Protein AF-I4VVN2-F1 (afdb_monomer)

Structure (mmCIF, N/CA/C/O backbone):
data_AF-I4VVN2-F1
#
_entry.id   AF-I4VVN2-F1
#
loop_
_atom_site.group_PDB
_atom_site.id
_atom_site.type_symbol
_atom_site.label_atom_id
_atom_site.label_alt_id
_atom_site.label_comp_id
_atom_site.label_asym_id
_atom_site.label_entity_id
_atom_site.label_seq_id
_atom_site.pdbx_PDB_ins_code
_atom_site.Cartn_x
_atom_site.Cartn_y
_atom_site.Cartn_z
_atom_site.occupancy
_atom_site.B_iso_or_equiv
_atom_site.auth_seq_id
_atom_site.auth_comp_id
_atom_site.auth_asym_id
_atom_site.auth_atom_id
_atom_site.pdbx_PDB_model_num
ATOM 1 N N . MET A 1 1 ? -1.934 6.746 -20.129 1.00 32.12 1 MET A N 1
ATOM 2 C CA . MET A 1 1 ? -1.012 5.670 -19.705 1.00 32.12 1 MET A CA 1
ATOM 3 C C . MET A 1 1 ? -1.229 5.483 -18.211 1.00 32.12 1 MET A C 1
ATOM 5 O O . MET A 1 1 ? -1.340 6.487 -17.524 1.00 32.12 1 MET A O 1
ATOM 9 N N . ARG A 1 2 ? -1.444 4.255 -17.724 1.00 38.03 2 ARG A N 1
ATOM 10 C CA . ARG A 1 2 ? -1.700 3.999 -16.296 1.00 38.03 2 ARG A CA 1
ATOM 11 C C . ARG A 1 2 ? -0.346 3.821 -15.614 1.00 38.03 2 ARG A C 1
ATOM 13 O O . ARG A 1 2 ? 0.385 2.899 -15.953 1.00 38.03 2 ARG A O 1
ATOM 20 N N . HIS A 1 3 ? 0.009 4.763 -14.750 1.00 37.78 3 HIS A N 1
ATOM 21 C CA . HIS A 1 3 ? 1.292 4.785 -14.060 1.00 37.78 3 HIS A CA 1
ATOM 22 C C . HIS A 1 3 ? 1.286 3.704 -12.969 1.00 37.78 3 HIS A C 1
ATOM 24 O O . HIS A 1 3 ? 0.558 3.816 -11.987 1.00 37.78 3 HIS A O 1
ATOM 30 N N . VAL A 1 4 ? 2.051 2.628 -13.160 1.00 48.75 4 VAL A N 1
ATOM 31 C CA . VAL A 1 4 ? 2.464 1.756 -12.052 1.00 48.75 4 VAL A CA 1
ATOM 32 C C . VAL A 1 4 ? 3.568 2.506 -11.311 1.00 48.75 4 VAL A C 1
ATOM 34 O O . VAL A 1 4 ? 4.440 3.097 -11.945 1.00 48.75 4 VAL A O 1
ATOM 37 N N . ALA A 1 5 ? 3.505 2.537 -9.981 1.00 42.47 5 ALA A N 1
ATOM 38 C CA . ALA A 1 5 ? 4.514 3.217 -9.177 1.00 42.47 5 ALA A CA 1
ATOM 39 C C . ALA A 1 5 ? 5.874 2.558 -9.393 1.00 42.47 5 ALA A C 1
ATOM 41 O O . ALA A 1 5 ? 6.054 1.400 -9.027 1.00 42.47 5 ALA A O 1
ATOM 42 N N . THR A 1 6 ? 6.833 3.298 -9.929 1.00 41.22 6 THR A N 1
ATOM 43 C CA . THR A 1 6 ? 8.247 2.936 -9.859 1.00 41.22 6 THR A CA 1
ATOM 44 C C . THR A 1 6 ? 8.864 3.812 -8.776 1.00 41.22 6 THR A C 1
ATOM 46 O O . THR A 1 6 ? 9.206 4.964 -9.035 1.00 41.22 6 THR A O 1
ATOM 49 N N . MET A 1 7 ? 8.922 3.321 -7.538 1.00 47.34 7 MET A N 1
ATOM 50 C CA . MET A 1 7 ? 9.826 3.895 -6.539 1.00 47.34 7 MET A CA 1
ATOM 51 C C . MET A 1 7 ? 11.050 2.982 -6.481 1.00 47.34 7 MET A C 1
ATOM 53 O O . MET A 1 7 ? 10.906 1.800 -6.198 1.00 47.34 7 MET A O 1
ATOM 57 N N . ASP A 1 8 ? 12.179 3.562 -6.890 1.00 45.44 8 ASP A N 1
ATOM 58 C CA . ASP A 1 8 ? 13.529 3.032 -7.121 1.00 45.44 8 ASP A CA 1
ATOM 59 C C . ASP A 1 8 ? 13.838 1.556 -6.784 1.00 45.44 8 ASP A C 1
ATOM 61 O O . ASP A 1 8 ? 13.755 1.106 -5.643 1.00 45.44 8 ASP A O 1
ATOM 65 N N . ASN A 1 9 ? 14.359 0.888 -7.823 1.00 46.31 9 ASN A N 1
ATOM 66 C CA . ASN A 1 9 ? 15.113 -0.373 -7.889 1.00 46.31 9 ASN A CA 1
ATOM 67 C C . ASN A 1 9 ? 14.404 -1.734 -7.976 1.00 46.31 9 ASN A C 1
ATOM 69 O O . ASN A 1 9 ? 15.114 -2.713 -8.183 1.00 46.31 9 ASN A O 1
AT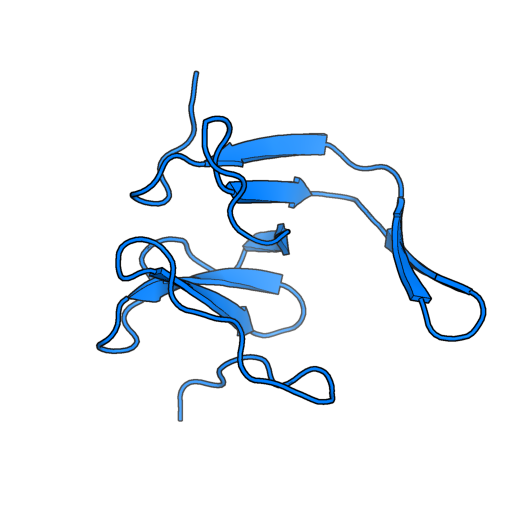OM 73 N N . ASP A 1 10 ? 13.072 -1.826 -7.971 1.00 54.25 10 ASP A N 1
ATOM 74 C CA . ASP A 1 10 ? 12.374 -2.928 -8.662 1.00 54.25 10 ASP A CA 1
ATOM 75 C C . ASP A 1 10 ? 10.871 -2.653 -8.821 1.00 54.25 10 ASP A C 1
ATOM 77 O O . ASP A 1 10 ? 10.278 -1.857 -8.086 1.00 54.25 10 ASP A O 1
ATOM 81 N N . ALA A 1 11 ? 10.227 -3.320 -9.778 1.00 65.00 11 ALA A N 1
ATOM 82 C CA . ALA A 1 11 ? 8.768 -3.343 -9.824 1.00 65.00 11 ALA A CA 1
ATOM 83 C C . ALA A 1 11 ? 8.235 -4.130 -8.613 1.00 65.00 11 ALA A C 1
ATOM 85 O O . ALA A 1 11 ? 8.787 -5.168 -8.250 1.00 65.00 11 ALA A O 1
ATOM 86 N N . SER A 1 12 ? 7.140 -3.675 -7.988 1.00 77.81 12 SER A N 1
ATOM 87 C CA . SER A 1 12 ? 6.473 -4.494 -6.962 1.00 77.81 12 SER A CA 1
ATOM 88 C C . SER A 1 12 ? 6.118 -5.863 -7.546 1.00 77.81 12 SER A C 1
ATOM 90 O O . SER A 1 12 ? 5.544 -5.944 -8.632 1.00 77.81 12 SER A O 1
ATOM 92 N N . ALA A 1 13 ? 6.431 -6.933 -6.817 1.00 87.31 13 ALA A N 1
ATOM 93 C CA . ALA A 1 13 ? 6.065 -8.277 -7.232 1.00 87.31 13 ALA A CA 1
ATOM 94 C C . ALA A 1 13 ? 4.541 -8.459 -7.211 1.00 87.31 13 ALA A C 1
ATOM 96 O O . ALA A 1 13 ? 3.827 -7.904 -6.367 1.00 87.31 13 ALA A O 1
ATOM 97 N N . PHE A 1 14 ? 4.043 -9.284 -8.131 1.00 91.75 14 PHE A N 1
ATOM 98 C CA . PHE A 1 14 ? 2.672 -9.765 -8.053 1.00 91.75 14 PHE A CA 1
ATOM 99 C C . PHE A 1 14 ? 2.536 -10.760 -6.902 1.00 91.75 14 PHE A C 1
AT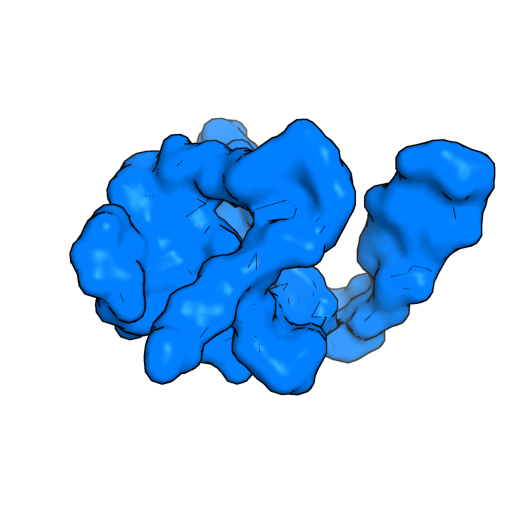OM 101 O O . PHE A 1 14 ? 3.315 -11.705 -6.770 1.00 91.75 14 PHE A O 1
ATOM 108 N N . HIS A 1 15 ? 1.481 -10.598 -6.112 1.00 94.12 15 HIS A N 1
ATOM 109 C CA . HIS A 1 15 ? 1.054 -11.583 -5.131 1.00 94.12 15 HIS A CA 1
ATOM 110 C C . HIS A 1 15 ? -0.407 -11.925 -5.391 1.00 94.12 15 HIS A C 1
ATOM 112 O O . HIS A 1 15 ? -1.283 -11.067 -5.297 1.00 94.12 15 HIS A O 1
ATOM 118 N N . TYR A 1 16 ? -0.675 -13.193 -5.718 1.00 94.75 16 TYR A N 1
ATOM 119 C CA . TYR A 1 16 ? -2.021 -13.676 -6.055 1.00 94.75 16 TYR A CA 1
ATOM 120 C C . TYR A 1 16 ? -2.676 -12.901 -7.214 1.00 94.75 16 TYR A C 1
ATOM 122 O O . TYR A 1 16 ? -3.878 -12.644 -7.185 1.00 94.75 16 TYR A O 1
ATOM 130 N N . GLY A 1 17 ? -1.879 -12.520 -8.217 1.00 94.88 17 GLY A N 1
ATOM 131 C CA . GLY A 1 17 ? -2.338 -11.761 -9.383 1.00 94.88 17 GLY A CA 1
ATOM 132 C C . GLY A 1 17 ? -2.609 -10.281 -9.107 1.00 94.88 17 GLY A C 1
ATOM 133 O O . GLY A 1 17 ? -3.195 -9.617 -9.953 1.00 94.88 17 GLY A O 1
ATOM 134 N N . LEU A 1 18 ? -2.208 -9.756 -7.940 1.00 95.81 18 LEU A N 1
ATOM 135 C CA . LEU A 1 18 ? -2.333 -8.339 -7.595 1.00 95.81 18 LEU A CA 1
ATOM 136 C C . LEU A 1 18 ? -0.967 -7.687 -7.377 1.00 95.81 18 LEU A C 1
ATOM 138 O O . LEU A 1 18 ? -0.079 -8.288 -6.773 1.00 95.81 18 LEU A O 1
ATOM 142 N N . VAL A 1 19 ? -0.836 -6.431 -7.799 1.00 94.56 19 VAL A N 1
ATOM 143 C CA . VAL A 1 19 ? 0.356 -5.598 -7.598 1.00 94.56 19 VAL A CA 1
ATOM 144 C C . VAL A 1 19 ? -0.023 -4.239 -7.020 1.00 94.56 19 VAL A C 1
ATOM 146 O O . VAL A 1 19 ? -1.098 -3.702 -7.299 1.00 94.56 19 VAL A O 1
ATOM 149 N N . ARG A 1 20 ? 0.869 -3.663 -6.211 1.00 93.75 20 ARG A N 1
ATOM 150 C CA . ARG A 1 20 ? 0.715 -2.296 -5.707 1.00 93.75 20 ARG A CA 1
ATOM 151 C C . ARG A 1 20 ? 0.876 -1.294 -6.842 1.00 93.75 20 ARG A C 1
ATOM 153 O O . ARG A 1 20 ? 1.818 -1.365 -7.625 1.00 93.75 20 ARG A O 1
ATOM 160 N N . VAL A 1 21 ? -0.014 -0.315 -6.880 1.00 93.19 21 VAL A N 1
ATOM 161 C CA . VAL A 1 21 ? 0.065 0.818 -7.805 1.00 93.19 21 VAL A CA 1
ATOM 162 C C . VAL A 1 21 ? -0.046 2.116 -7.024 1.00 93.19 21 VAL A C 1
ATOM 164 O O . VAL A 1 21 ? -0.763 2.183 -6.027 1.00 93.19 21 VAL A O 1
ATOM 167 N N . ASN A 1 22 ? 0.657 3.149 -7.476 1.00 91.00 22 ASN A N 1
ATOM 168 C CA . ASN A 1 22 ? 0.584 4.492 -6.921 1.00 91.00 22 ASN A CA 1
ATOM 169 C C . ASN A 1 22 ? 0.083 5.416 -8.018 1.00 91.00 22 ASN A C 1
ATOM 171 O O . ASN A 1 22 ? 0.663 5.475 -9.100 1.00 91.00 22 ASN A O 1
ATOM 175 N N . GLN A 1 23 ? -0.983 6.136 -7.711 1.00 91.62 23 GLN A N 1
ATOM 176 C CA . GLN A 1 23 ? -1.510 7.188 -8.553 1.00 91.62 23 GLN A CA 1
ATOM 177 C C . GLN A 1 23 ? -1.736 8.407 -7.666 1.00 91.62 23 GLN A C 1
ATOM 179 O O . GLN A 1 23 ? -2.350 8.298 -6.605 1.00 91.62 23 GLN A O 1
ATOM 184 N N . ASP A 1 24 ? -1.203 9.557 -8.073 1.00 90.88 24 ASP A N 1
ATOM 185 C CA . ASP A 1 24 ? -1.383 10.832 -7.372 1.00 90.88 24 ASP A CA 1
ATOM 186 C C . ASP A 1 24 ? -1.026 10.772 -5.872 1.00 90.88 24 ASP A C 1
ATOM 188 O O . ASP A 1 24 ? -1.700 11.358 -5.025 1.00 90.88 24 ASP A O 1
ATOM 192 N N . ARG A 1 25 ? 0.066 10.063 -5.535 1.00 89.62 25 ARG A N 1
ATOM 193 C CA . ARG A 1 25 ? 0.558 9.828 -4.161 1.00 89.62 25 ARG A CA 1
ATOM 194 C C . ARG A 1 25 ? -0.355 8.965 -3.286 1.00 89.62 25 ARG A C 1
ATOM 196 O O . ARG A 1 25 ? -0.103 8.850 -2.088 1.00 89.62 25 ARG A O 1
ATOM 203 N N . LYS A 1 26 ? -1.364 8.314 -3.862 1.00 94.31 26 LYS A N 1
ATOM 204 C CA . LYS A 1 26 ? -2.184 7.308 -3.184 1.00 94.31 26 LYS A CA 1
ATOM 205 C C . LYS A 1 26 ? -1.903 5.923 -3.738 1.00 94.31 26 LYS A C 1
ATOM 207 O O . LYS A 1 26 ? -1.651 5.753 -4.925 1.00 94.31 26 LYS A O 1
ATOM 212 N N . TRP A 1 27 ? -1.961 4.930 -2.865 1.00 95.12 27 TRP A N 1
ATOM 213 C CA . TRP A 1 27 ? -1.708 3.533 -3.174 1.00 95.12 27 TRP A CA 1
ATOM 214 C C . TRP A 1 27 ? -3.008 2.747 -3.311 1.00 95.12 27 TRP A C 1
ATOM 216 O O . TRP A 1 27 ? -3.961 2.952 -2.553 1.00 95.12 27 TRP A O 1
ATOM 226 N N . GLY A 1 28 ? -3.018 1.840 -4.283 1.00 96.44 28 GLY A N 1
ATOM 227 C CA . GLY A 1 28 ? -4.076 0.877 -4.570 1.00 96.44 28 GLY A CA 1
ATOM 228 C C . GLY A 1 28 ? -3.491 -0.458 -5.038 1.00 96.44 28 GLY A C 1
ATOM 229 O O . GLY A 1 28 ? -2.275 -0.659 -5.001 1.00 96.44 28 GLY A O 1
ATOM 230 N N . LEU A 1 29 ? -4.358 -1.362 -5.490 1.00 96.88 29 LEU A N 1
ATOM 231 C CA . LEU A 1 29 ? -3.982 -2.655 -6.067 1.00 96.88 29 LEU A CA 1
ATOM 232 C C . LEU A 1 29 ? -4.576 -2.786 -7.468 1.00 96.88 29 LEU A C 1
ATOM 234 O O . LEU A 1 29 ? -5.752 -2.470 -7.672 1.00 96.88 29 LEU A O 1
ATOM 238 N N . ALA A 1 30 ? -3.785 -3.289 -8.407 1.00 96.38 30 ALA A N 1
ATOM 239 C CA . ALA A 1 30 ? -4.226 -3.623 -9.755 1.00 96.38 30 ALA A CA 1
ATOM 240 C C . ALA A 1 30 ? -4.015 -5.112 -10.049 1.00 96.38 30 ALA A C 1
ATOM 242 O O . ALA A 1 30 ? -3.155 -5.736 -9.427 1.00 96.38 30 ALA A O 1
ATOM 243 N N . ASP A 1 31 ? -4.802 -5.658 -10.973 1.00 95.88 31 ASP A N 1
ATOM 244 C CA . ASP A 1 31 ? -4.583 -6.992 -11.536 1.00 95.88 31 ASP A CA 1
ATOM 245 C C . ASP A 1 31 ? -3.489 -6.995 -12.622 1.00 95.88 31 ASP A C 1
ATOM 247 O O . ASP A 1 31 ? -2.929 -5.951 -12.975 1.00 95.88 31 ASP A O 1
ATOM 251 N N . GLU A 1 32 ? -3.169 -8.181 -13.141 1.00 93.00 32 GLU A N 1
ATOM 252 C CA . GLU A 1 32 ? -2.163 -8.394 -14.194 1.00 93.00 32 G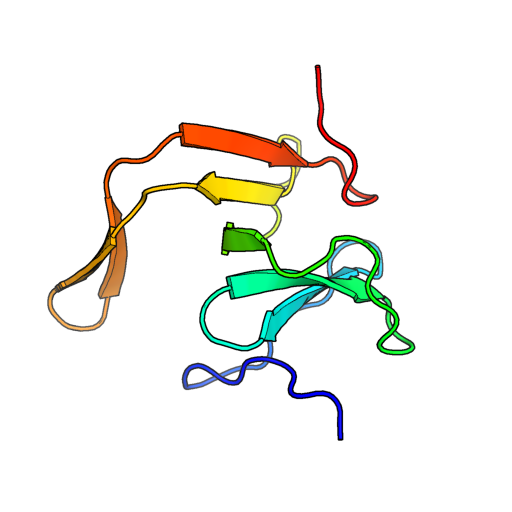LU A CA 1
ATOM 253 C C . GLU A 1 32 ? -2.510 -7.683 -15.511 1.00 93.00 32 GLU A C 1
ATOM 255 O O . GLU A 1 32 ? -1.620 -7.338 -16.287 1.00 93.00 32 GLU A O 1
ATOM 260 N N . GLU A 1 33 ? -3.788 -7.383 -15.752 1.00 94.69 33 GLU A N 1
ATOM 261 C CA . GLU A 1 33 ? -4.241 -6.602 -16.903 1.00 94.69 33 GLU A CA 1
ATOM 262 C C . GLU A 1 33 ? -4.266 -5.084 -16.640 1.00 94.69 33 GLU A C 1
ATOM 264 O O . GLU A 1 33 ? -4.716 -4.300 -17.484 1.00 94.69 33 GLU A O 1
ATOM 269 N N . GLY A 1 34 ? -3.795 -4.641 -15.471 1.00 90.31 34 GLY A N 1
ATOM 270 C CA . GLY A 1 34 ? -3.725 -3.234 -15.085 1.00 90.31 34 GLY A CA 1
ATOM 271 C C . GLY A 1 34 ? -5.090 -2.605 -14.788 1.00 90.31 34 GLY A C 1
ATOM 272 O O . GLY A 1 34 ? -5.256 -1.382 -14.918 1.00 90.31 34 GLY A O 1
ATOM 273 N N . ARG A 1 35 ? -6.098 -3.409 -14.436 1.00 95.88 35 ARG A N 1
ATOM 274 C CA . ARG A 1 35 ? -7.387 -2.939 -13.913 1.00 95.88 35 ARG A CA 1
ATOM 275 C C . ARG A 1 35 ? -7.264 -2.753 -12.407 1.00 95.88 35 ARG A C 1
ATOM 277 O O . ARG A 1 35 ? -6.690 -3.575 -11.703 1.00 95.88 35 ARG A O 1
ATOM 284 N N . LEU A 1 36 ? -7.822 -1.659 -11.901 1.00 96.06 36 LEU A N 1
ATOM 285 C CA . LEU A 1 36 ? -7.807 -1.370 -10.470 1.00 96.06 36 LEU A CA 1
ATOM 286 C C . LEU A 1 36 ? -8.772 -2.312 -9.740 1.00 96.06 36 LEU A C 1
ATOM 288 O O . LEU A 1 36 ? -9.980 -2.256 -9.962 1.00 96.06 36 LEU A O 1
ATOM 292 N N . VAL A 1 37 ? -8.234 -3.142 -8.849 1.00 97.69 37 VAL A N 1
ATOM 293 C CA . VAL A 1 37 ? -9.001 -4.0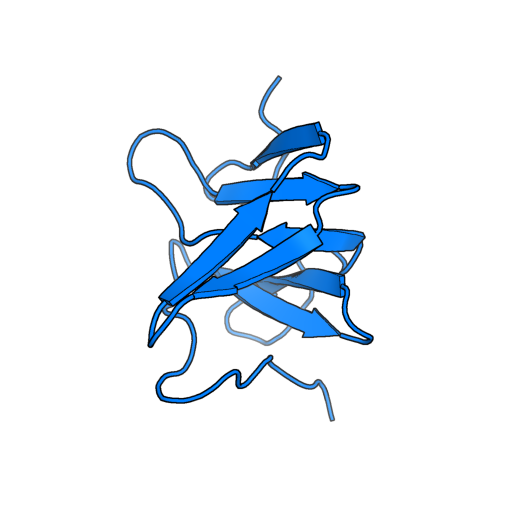05 -7.935 1.00 97.69 37 VAL A CA 1
ATOM 294 C C . VAL A 1 37 ? -9.279 -3.268 -6.629 1.00 97.69 37 VAL A C 1
ATOM 296 O O . VAL A 1 37 ? -10.380 -3.336 -6.086 1.00 97.69 37 VAL A O 1
ATOM 299 N N . VAL A 1 38 ? -8.294 -2.505 -6.153 1.00 97.44 38 VAL A N 1
ATOM 300 C CA . VAL A 1 38 ? -8.439 -1.575 -5.033 1.00 97.44 38 VAL A CA 1
ATOM 301 C C . VAL A 1 38 ? -8.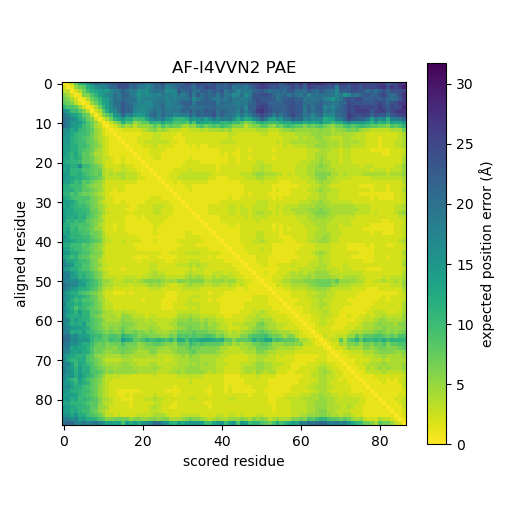056 -0.187 -5.537 1.00 97.44 38 VAL A C 1
ATOM 303 O O . VAL A 1 38 ? -6.887 0.019 -5.874 1.00 97.44 38 VAL A O 1
ATOM 306 N N . PRO A 1 39 ? -9.001 0.767 -5.611 1.00 97.12 39 PRO A N 1
ATOM 307 C CA . PRO A 1 39 ? -8.701 2.121 -6.055 1.00 97.12 39 PRO A CA 1
ATOM 308 C C . PRO A 1 39 ? -7.604 2.780 -5.202 1.00 97.12 39 PRO A C 1
ATOM 310 O O . PRO A 1 39 ? -7.548 2.529 -3.995 1.00 97.12 39 PRO A O 1
ATOM 313 N N . PRO A 1 40 ? -6.754 3.642 -5.788 1.00 97.06 40 PRO A N 1
ATOM 314 C CA . PRO A 1 40 ? -5.767 4.412 -5.043 1.00 97.06 40 PRO A CA 1
ATOM 315 C C . PRO A 1 40 ? -6.422 5.324 -3.996 1.00 97.06 40 PRO A C 1
ATOM 317 O O . PRO A 1 40 ? -6.964 6.376 -4.320 1.00 97.06 40 PRO A O 1
ATOM 320 N N . SER A 1 41 ? -6.386 4.916 -2.727 1.00 97.19 41 SER A N 1
ATOM 321 C CA . SER A 1 41 ? -6.986 5.673 -1.613 1.00 97.19 41 SER A CA 1
ATOM 322 C C . SER A 1 41 ? -6.133 5.699 -0.346 1.00 97.19 41 SER A C 1
ATOM 324 O O . SER A 1 41 ? -6.437 6.444 0.584 1.00 97.19 41 SER A O 1
ATOM 326 N N . TYR A 1 42 ? -5.073 4.893 -0.291 1.00 96.88 42 TYR A N 1
ATOM 327 C CA . TYR A 1 42 ? -4.237 4.724 0.896 1.00 96.88 42 TYR A CA 1
ATOM 328 C C . TYR A 1 42 ? -2.963 5.561 0.802 1.00 96.88 42 TYR A C 1
ATOM 330 O O . TYR A 1 42 ? -2.446 5.793 -0.286 1.00 96.88 42 TYR A O 1
ATOM 338 N N . ASP A 1 43 ? -2.441 6.014 1.935 1.00 95.94 43 ASP A N 1
ATOM 339 C CA . ASP A 1 43 ? -1.157 6.721 2.006 1.00 95.94 43 ASP A CA 1
ATOM 340 C C . ASP A 1 43 ? 0.033 5.764 1.851 1.00 95.94 43 ASP A C 1
ATOM 342 O O . ASP A 1 43 ? 1.095 6.161 1.377 1.00 95.94 43 ASP A O 1
ATOM 346 N N . GLY A 1 44 ? -0.169 4.481 2.165 1.00 93.88 44 GLY A N 1
ATOM 347 C CA . GLY A 1 44 ? 0.802 3.415 1.939 1.00 93.88 44 GLY A CA 1
ATOM 348 C C . GLY A 1 44 ? 0.138 2.043 1.861 1.00 93.88 44 GLY A C 1
ATOM 349 O O . GLY A 1 44 ? -0.862 1.794 2.535 1.00 93.88 44 GLY A O 1
ATOM 350 N N . ILE A 1 45 ? 0.703 1.148 1.049 1.00 94.62 45 ILE A N 1
ATOM 351 C CA . ILE A 1 45 ? 0.412 -0.291 1.086 1.00 94.62 45 ILE A CA 1
ATOM 352 C C . ILE A 1 45 ? 1.745 -1.036 1.183 1.00 94.62 45 ILE A C 1
ATOM 354 O O . ILE A 1 45 ? 2.635 -0.824 0.359 1.00 94.62 45 ILE A O 1
ATOM 358 N N . LEU A 1 46 ? 1.894 -1.889 2.195 1.00 91.94 46 LEU A N 1
ATOM 359 C CA . LEU A 1 46 ? 3.050 -2.779 2.339 1.00 91.94 46 LEU A CA 1
ATOM 360 C C . LEU A 1 46 ? 2.894 -4.019 1.455 1.00 91.94 46 LEU A C 1
ATOM 362 O O . LEU A 1 46 ? 1.777 -4.363 1.067 1.00 91.94 46 LEU A O 1
ATOM 366 N N . ASP A 1 47 ? 4.005 -4.700 1.176 1.00 90.06 47 ASP A N 1
ATOM 367 C CA . ASP A 1 47 ? 3.989 -5.975 0.460 1.00 90.06 47 ASP A CA 1
ATOM 368 C C . ASP A 1 47 ? 3.112 -7.022 1.150 1.00 90.06 47 ASP A C 1
ATOM 370 O O . ASP A 1 47 ? 2.864 -6.976 2.362 1.00 90.06 47 ASP A O 1
ATOM 374 N N . TYR A 1 48 ? 2.620 -7.968 0.352 1.00 93.06 48 TYR A N 1
ATOM 375 C CA . TYR A 1 48 ? 1.760 -9.025 0.853 1.00 93.06 48 TYR A CA 1
ATOM 376 C C . TYR A 1 48 ? 2.513 -9.894 1.859 1.00 93.06 48 TYR A C 1
ATOM 378 O O . TYR A 1 48 ? 3.537 -10.499 1.538 1.00 93.06 48 TYR A O 1
ATOM 386 N N . GLN A 1 49 ? 1.959 -10.028 3.061 1.00 91.62 49 GLN A N 1
ATOM 387 C CA . GLN A 1 49 ? 2.488 -10.932 4.074 1.00 91.62 49 GLN A CA 1
ATOM 388 C C . GLN A 1 49 ? 1.691 -12.245 4.081 1.00 91.62 49 GLN A C 1
ATOM 390 O O . GLN A 1 49 ? 0.486 -12.220 4.358 1.00 91.62 49 GLN A O 1
ATOM 395 N N . PRO A 1 50 ? 2.322 -13.406 3.804 1.00 89.38 50 PRO A N 1
ATOM 396 C CA . PRO A 1 50 ? 1.672 -14.708 3.923 1.00 89.38 50 PRO A CA 1
ATOM 397 C C . PRO A 1 50 ? 1.002 -14.899 5.288 1.00 89.38 50 PRO A C 1
ATOM 399 O O . PRO A 1 50 ? 1.610 -14.657 6.326 1.00 89.38 50 PRO A O 1
ATOM 402 N N . GLY A 1 51 ? -0.268 -15.310 5.284 1.00 90.06 51 GLY A N 1
ATOM 403 C CA . GLY A 1 51 ? -1.061 -15.515 6.502 1.00 90.06 51 GLY A CA 1
ATOM 404 C C . GLY A 1 51 ? -1.682 -14.250 7.106 1.00 90.06 51 GLY A C 1
ATOM 405 O O . GLY A 1 51 ? -2.595 -14.380 7.916 1.00 90.06 51 GLY A O 1
ATOM 406 N N . LEU A 1 52 ? -1.263 -13.050 6.686 1.00 90.19 52 LEU A N 1
ATOM 407 C CA . LEU A 1 52 ? -1.841 -11.787 7.152 1.00 90.19 52 LEU A CA 1
ATOM 408 C C . LEU A 1 52 ? -2.603 -11.070 6.035 1.00 90.19 52 LEU A C 1
ATOM 410 O O . LEU A 1 52 ? -3.781 -10.778 6.194 1.00 90.19 52 LEU A O 1
ATOM 414 N N . GLY A 1 53 ? -1.965 -10.831 4.890 1.00 94.69 53 GLY A N 1
ATOM 415 C CA . GLY A 1 53 ? -2.538 -10.060 3.790 1.00 94.69 53 GLY A CA 1
ATOM 416 C C . GLY A 1 53 ? -1.718 -8.825 3.425 1.00 94.69 53 GLY A C 1
ATOM 417 O O . GLY A 1 53 ? -0.571 -8.667 3.846 1.00 94.69 53 GLY A O 1
ATOM 418 N N . TRP A 1 54 ? -2.325 -7.934 2.645 1.00 95.75 54 TRP A N 1
ATOM 419 C CA . TRP A 1 54 ? -1.785 -6.601 2.383 1.00 95.75 54 TRP A CA 1
ATOM 420 C C . TRP A 1 54 ? -2.117 -5.678 3.547 1.00 95.75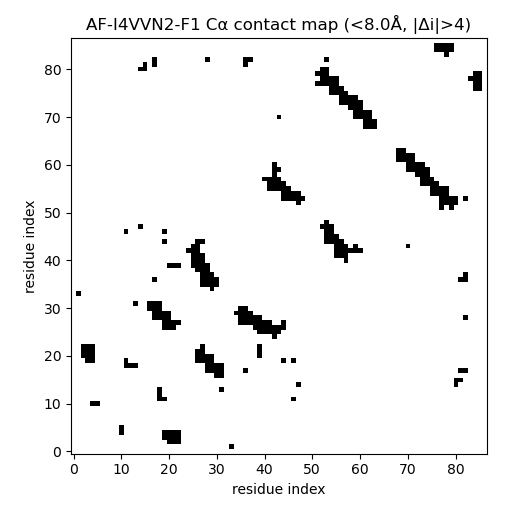 54 TRP A C 1
ATOM 422 O O . TRP A 1 54 ? -3.259 -5.651 4.010 1.00 95.75 54 TRP A O 1
ATOM 432 N N . ARG A 1 55 ? -1.155 -4.867 3.980 1.00 95.62 55 ARG A N 1
ATOM 433 C CA . ARG A 1 55 ? -1.393 -3.849 5.007 1.00 95.62 55 ARG A CA 1
ATOM 434 C C . ARG A 1 55 ? -1.504 -2.490 4.347 1.00 95.62 55 ARG A C 1
ATOM 436 O O . ARG A 1 55 ? -0.525 -2.002 3.787 1.00 95.62 55 ARG A O 1
ATOM 443 N N . ALA A 1 56 ? -2.691 -1.907 4.414 1.00 96.44 56 ALA A N 1
ATOM 444 C CA . ALA A 1 56 ? -2.991 -0.608 3.839 1.00 96.44 56 ALA A CA 1
ATOM 445 C C . ALA A 1 56 ? -3.174 0.423 4.953 1.00 96.44 56 ALA A C 1
ATOM 447 O O . ALA A 1 56 ? -3.784 0.131 5.981 1.00 96.44 56 ALA A O 1
ATOM 448 N N . CYS A 1 57 ? -2.639 1.617 4.739 1.00 96.62 57 CYS A N 1
ATOM 449 C CA . CYS A 1 57 ? -2.609 2.675 5.729 1.00 96.62 57 CYS A CA 1
ATOM 450 C C . CYS A 1 57 ? -3.302 3.942 5.230 1.00 96.62 57 CYS A C 1
ATOM 452 O O . CYS A 1 57 ? -3.101 4.363 4.089 1.00 96.62 57 CYS A O 1
ATOM 454 N N . THR A 1 58 ? -4.054 4.595 6.111 1.00 97.31 58 THR A N 1
ATOM 455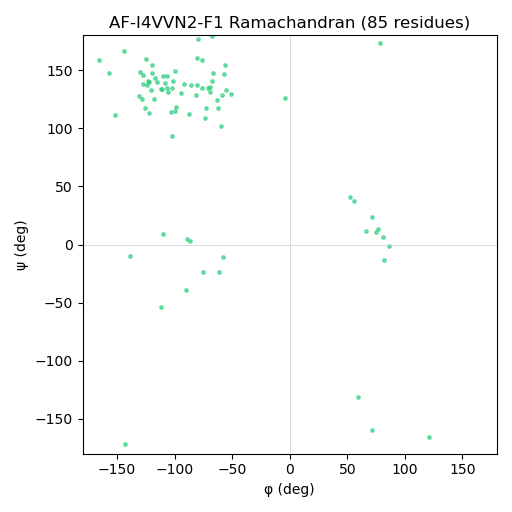 C CA . THR A 1 58 ? -4.574 5.950 5.913 1.00 97.31 58 THR A CA 1
ATOM 456 C C . THR A 1 58 ? -4.058 6.860 7.026 1.00 97.31 58 THR A C 1
ATOM 458 O O . THR A 1 58 ? -4.088 6.499 8.194 1.00 97.31 58 THR A O 1
ATOM 461 N N . GLY A 1 59 ? -3.561 8.046 6.684 1.00 96.31 59 GLY A N 1
ATOM 462 C CA . GLY A 1 59 ? -3.019 9.021 7.629 1.00 96.31 59 GLY A CA 1
ATOM 463 C C . GLY A 1 59 ? -1.578 8.766 8.087 1.00 96.31 59 GLY A C 1
ATOM 464 O O . GLY A 1 59 ? -1.097 9.488 8.962 1.00 96.31 59 GLY A O 1
ATOM 465 N N . CYS A 1 60 ? -0.864 7.783 7.527 1.00 95.00 60 CYS A N 1
ATOM 466 C CA . CYS A 1 60 ? 0.568 7.625 7.807 1.00 95.00 60 CYS A CA 1
ATOM 467 C C . CYS A 1 60 ? 1.424 8.643 7.063 1.00 95.00 60 CYS A C 1
ATOM 469 O O . CYS A 1 60 ? 1.060 9.188 6.021 1.00 95.00 60 CYS A O 1
ATOM 471 N N . ARG A 1 61 ? 2.629 8.843 7.597 1.00 90.88 61 ARG A N 1
ATOM 472 C CA . ARG A 1 61 ? 3.694 9.622 6.968 1.00 90.88 61 ARG A CA 1
ATOM 473 C C . ARG A 1 61 ? 4.836 8.704 6.571 1.00 90.88 61 ARG A C 1
ATOM 475 O O . ARG A 1 61 ? 5.280 7.902 7.388 1.00 90.88 61 ARG A O 1
ATOM 482 N N . SER A 1 62 ? 5.334 8.869 5.349 1.00 87.00 62 SER A N 1
ATOM 483 C CA . SER A 1 62 ? 6.591 8.244 4.941 1.00 87.00 62 SER A CA 1
ATOM 484 C C . SER A 1 62 ? 7.748 8.901 5.690 1.00 87.00 62 SER A C 1
ATOM 486 O O . SER A 1 62 ? 7.849 10.130 5.748 1.00 87.00 62 SER A O 1
ATOM 488 N N . LYS A 1 63 ? 8.614 8.078 6.264 1.00 87.94 63 LYS A N 1
ATOM 489 C CA . LYS A 1 63 ? 9.872 8.460 6.892 1.00 87.94 63 LYS A CA 1
ATOM 490 C C . LYS A 1 63 ? 11.009 7.767 6.177 1.00 87.94 63 LYS A C 1
ATOM 492 O O . LYS A 1 63 ? 10.850 6.656 5.685 1.00 87.94 63 LYS A O 1
ATOM 497 N N . THR A 1 64 ? 12.141 8.446 6.142 1.00 84.94 64 THR A N 1
ATOM 498 C CA . THR A 1 64 ? 13.379 7.960 5.547 1.00 84.94 64 THR A CA 1
ATOM 499 C C . THR A 1 64 ? 14.484 8.095 6.584 1.00 84.94 64 THR A C 1
ATOM 501 O O . THR A 1 64 ? 14.562 9.116 7.272 1.00 84.94 64 THR A O 1
ATOM 504 N N . GLY A 1 65 ? 15.341 7.089 6.698 1.00 83.69 65 GLY A N 1
ATOM 505 C CA . GLY A 1 65 ? 16.485 7.093 7.602 1.00 83.69 65 GLY A CA 1
ATOM 506 C C . GLY A 1 65 ? 17.594 6.216 7.043 1.00 83.69 65 GLY A C 1
ATOM 507 O O . GLY A 1 65 ? 17.441 4.998 6.975 1.00 83.69 65 GLY A O 1
ATOM 508 N N . GLY A 1 66 ? 18.697 6.845 6.629 1.00 87.06 66 GLY A N 1
ATOM 509 C CA . GLY A 1 66 ? 19.708 6.173 5.812 1.00 87.06 66 GLY A CA 1
ATOM 510 C C . GLY A 1 66 ? 19.091 5.679 4.502 1.00 87.06 66 GLY A C 1
ATOM 511 O O . GLY A 1 66 ? 18.350 6.420 3.860 1.00 87.06 66 GLY A O 1
ATOM 512 N N . ASP A 1 67 ? 19.338 4.413 4.170 1.00 84.19 67 ASP A N 1
ATOM 513 C CA . ASP A 1 67 ? 18.835 3.761 2.951 1.00 84.19 67 ASP A CA 1
ATOM 514 C C . ASP A 1 67 ? 17.433 3.142 3.115 1.00 84.19 67 ASP A C 1
ATOM 516 O O . ASP A 1 67 ? 16.908 2.512 2.199 1.00 84.19 67 ASP A O 1
ATOM 520 N N . TYR A 1 68 ? 16.806 3.299 4.287 1.00 77.00 68 TYR A N 1
ATOM 521 C CA . TYR A 1 68 ? 15.517 2.685 4.602 1.00 77.00 68 TYR A CA 1
ATOM 522 C C . TYR A 1 68 ? 14.381 3.705 4.595 1.00 77.00 68 TYR A C 1
ATOM 524 O O . TYR A 1 68 ? 14.534 4.844 5.042 1.00 77.00 68 TYR A O 1
ATOM 532 N N . SER A 1 69 ? 13.206 3.255 4.152 1.00 83.31 69 SER A N 1
ATOM 533 C CA . SER A 1 69 ? 11.949 3.999 4.241 1.00 83.31 69 SER A CA 1
ATOM 534 C C . SER A 1 69 ? 10.893 3.191 4.996 1.00 83.31 69 SER A C 1
ATOM 536 O O . SER A 1 69 ? 10.786 1.980 4.808 1.00 83.31 69 SER A O 1
ATOM 538 N N . TRP A 1 70 ? 10.096 3.847 5.839 1.00 87.12 70 TRP A N 1
ATOM 539 C CA . TRP A 1 70 ? 8.983 3.229 6.571 1.00 87.12 70 TRP A CA 1
ATOM 540 C C . TRP A 1 70 ? 7.802 4.192 6.717 1.00 87.12 70 TRP A C 1
ATOM 542 O O . TRP A 1 70 ? 7.922 5.393 6.485 1.00 87.12 70 TRP A O 1
ATOM 552 N N . PHE A 1 71 ? 6.645 3.668 7.118 1.00 89.38 71 PHE A N 1
ATOM 553 C CA . PHE A 1 71 ? 5.460 4.470 7.421 1.00 89.38 71 PHE A CA 1
ATOM 554 C C . PHE A 1 71 ? 5.286 4.623 8.935 1.00 89.38 71 PHE A C 1
ATOM 556 O O . PHE A 1 71 ? 5.361 3.641 9.671 1.00 89.38 71 PHE A O 1
ATOM 563 N N . GLU A 1 72 ? 5.008 5.843 9.396 1.00 90.44 72 GLU A N 1
ATOM 564 C CA . GLU A 1 72 ? 4.683 6.144 10.796 1.00 90.44 72 GLU A CA 1
ATOM 565 C C . GLU A 1 72 ? 3.255 6.661 10.960 1.00 90.44 72 GLU A C 1
ATOM 567 O O . GLU A 1 72 ? 2.799 7.513 10.191 1.00 90.44 72 GLU A O 1
ATOM 572 N N . GLY A 1 73 ? 2.593 6.213 12.031 1.00 94.69 73 GLY A N 1
ATOM 573 C CA . GLY 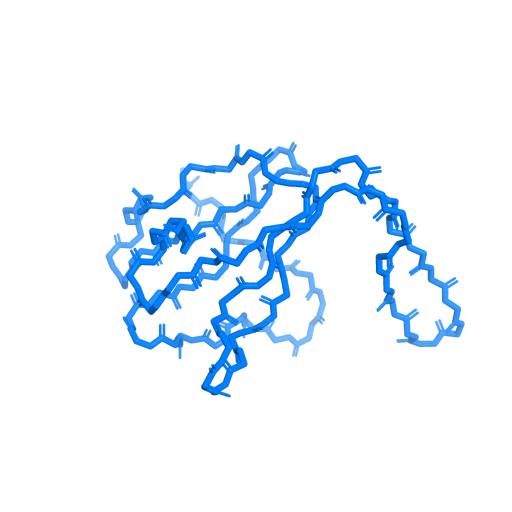A 1 73 ? 1.236 6.623 12.393 1.00 94.69 73 GLY A CA 1
ATOM 574 C C . GLY A 1 73 ? 0.157 6.056 11.467 1.00 94.69 73 GLY A C 1
ATOM 575 O O . GLY A 1 73 ? 0.382 5.068 10.764 1.00 94.69 73 GLY A O 1
ATOM 576 N N . GLY A 1 74 ? -1.008 6.706 11.484 1.00 95.56 74 GLY A N 1
ATOM 577 C CA . GLY A 1 74 ? -2.168 6.353 10.668 1.00 95.56 74 GLY A CA 1
ATOM 578 C C . GLY A 1 74 ? -2.984 5.170 11.189 1.00 95.56 74 GLY A C 1
ATOM 579 O O . GLY A 1 74 ? -2.598 4.476 12.130 1.00 95.56 74 GLY A O 1
ATOM 580 N N . ASP A 1 75 ? -4.110 4.949 10.523 1.00 96.94 75 ASP A N 1
ATOM 581 C CA . ASP A 1 75 ? -4.984 3.801 10.710 1.00 96.94 75 ASP A CA 1
ATOM 582 C C . ASP A 1 75 ? -4.623 2.714 9.703 1.00 96.94 75 ASP A C 1
ATOM 584 O O . ASP A 1 75 ? -4.512 2.962 8.497 1.00 96.94 75 ASP A O 1
ATOM 588 N N . TRP A 1 76 ? -4.452 1.495 10.205 1.00 95.12 76 TRP A N 1
ATOM 589 C CA . TRP A 1 76 ? -4.033 0.346 9.414 1.00 95.12 76 TRP A CA 1
ATOM 590 C C . TRP A 1 76 ? -5.164 -0.658 9.283 1.00 95.12 76 TRP A C 1
ATOM 592 O O . TRP A 1 76 ? -5.787 -1.046 10.269 1.00 95.12 76 TRP A O 1
ATOM 602 N N . ILE A 1 77 ? -5.377 -1.126 8.058 1.00 96.62 77 ILE A N 1
ATOM 603 C CA . ILE A 1 77 ? -6.297 -2.218 7.761 1.00 96.62 77 ILE A CA 1
ATOM 604 C C . ILE A 1 77 ? -5.581 -3.330 7.006 1.00 96.62 77 ILE A C 1
ATOM 606 O O . ILE A 1 77 ? -4.562 -3.112 6.343 1.00 96.62 77 ILE A O 1
ATOM 610 N N . THR A 1 78 ? -6.179 -4.513 7.060 1.00 96.94 78 THR A N 1
ATOM 611 C CA . THR A 1 78 ? -5.712 -5.678 6.318 1.00 96.94 78 THR A CA 1
ATOM 612 C C . THR A 1 78 ? -6.637 -5.953 5.142 1.00 96.94 78 THR A C 1
ATOM 614 O O . THR A 1 78 ? -7.861 -6.012 5.297 1.00 96.94 78 THR A O 1
ATOM 617 N N . LEU A 1 79 ? -6.050 -6.136 3.962 1.00 97.06 79 LEU A N 1
ATOM 618 C CA . LEU A 1 79 ? -6.741 -6.613 2.771 1.00 97.06 79 LEU A CA 1
ATOM 619 C C . LEU A 1 79 ? -6.330 -8.062 2.500 1.00 97.06 79 LEU A C 1
ATOM 621 O O . LEU A 1 79 ? -5.148 -8.403 2.539 1.00 97.06 79 LEU A O 1
ATOM 625 N N . ASP A 1 80 ? -7.301 -8.918 2.204 1.00 96.25 80 ASP A N 1
ATOM 626 C CA . ASP A 1 80 ? -7.061 -10.313 1.858 1.00 96.25 80 ASP A CA 1
ATOM 627 C C . ASP A 1 80 ? -6.331 -10.460 0.510 1.00 96.25 80 ASP A C 1
ATOM 629 O O . ASP A 1 80 ? -6.049 -9.491 -0.197 1.00 96.25 80 ASP A O 1
ATOM 633 N N . ARG A 1 81 ? -6.058 -11.707 0.104 1.00 95.88 81 ARG A N 1
ATOM 634 C CA . ARG A 1 81 ? -5.407 -12.027 -1.184 1.00 95.88 81 ARG A CA 1
ATOM 635 C C . ARG A 1 81 ? -6.141 -11.505 -2.430 1.00 95.88 81 ARG A C 1
ATOM 637 O O . ARG A 1 81 ? -5.599 -11.600 -3.518 1.00 95.88 81 ARG A O 1
ATOM 644 N N . ARG A 1 82 ? -7.379 -11.021 -2.292 1.00 95.56 82 ARG A N 1
ATOM 645 C CA . ARG A 1 82 ? -8.204 -10.442 -3.364 1.00 95.56 82 ARG A CA 1
ATO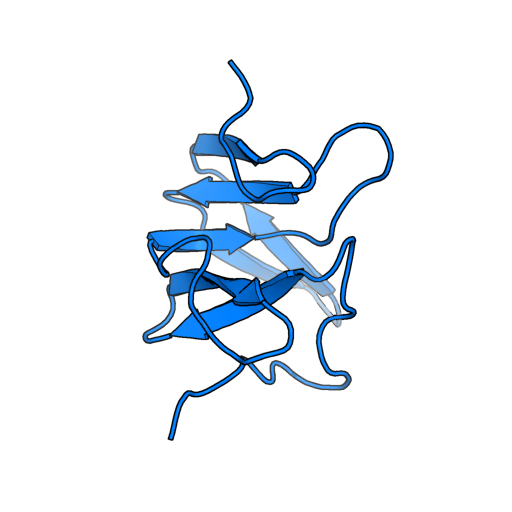M 646 C C . ARG A 1 82 ? -8.387 -8.927 -3.202 1.00 95.56 82 ARG A C 1
ATOM 648 O O . ARG A 1 82 ? -9.221 -8.351 -3.891 1.00 95.56 82 ARG A O 1
ATOM 655 N N . GLY A 1 83 ? -7.669 -8.287 -2.277 1.00 95.00 83 GLY A N 1
ATOM 656 C CA . GLY A 1 83 ? -7.788 -6.853 -2.007 1.00 95.00 83 GLY A CA 1
ATOM 657 C C . GLY A 1 83 ? -9.028 -6.462 -1.193 1.00 95.00 83 GLY A C 1
ATOM 658 O O . GLY A 1 83 ? -9.356 -5.280 -1.106 1.00 95.00 83 GLY A O 1
ATOM 659 N N . ARG A 1 84 ? -9.738 -7.417 -0.579 1.00 96.31 84 ARG A N 1
ATOM 660 C CA . ARG A 1 84 ? -10.949 -7.137 0.211 1.00 96.31 84 ARG A CA 1
ATOM 661 C C . ARG A 1 84 ? -10.587 -6.926 1.672 1.00 96.31 84 ARG A C 1
ATOM 663 O O . ARG A 1 84 ? -9.794 -7.684 2.218 1.00 96.31 84 ARG A O 1
ATOM 670 N N . LYS A 1 85 ? -11.202 -5.941 2.327 1.00 94.94 85 LYS A N 1
ATOM 671 C CA . LYS A 1 85 ? -10.998 -5.695 3.763 1.00 94.94 85 LYS A CA 1
ATOM 672 C C . LYS A 1 85 ? -11.378 -6.936 4.576 1.00 94.94 85 LYS A C 1
ATOM 674 O O . LYS A 1 85 ? -12.483 -7.453 4.410 1.00 94.94 85 LYS A O 1
ATOM 679 N N . ILE A 1 86 ? -10.477 -7.385 5.444 1.00 90.62 86 ILE A N 1
ATOM 680 C CA . ILE A 1 86 ? -10.770 -8.415 6.445 1.00 90.62 86 ILE A CA 1
ATOM 681 C C . ILE A 1 86 ? -11.456 -7.717 7.626 1.00 90.62 86 ILE A C 1
ATOM 683 O O . ILE A 1 86 ? -10.985 -6.671 8.074 1.00 90.62 86 ILE A O 1
ATOM 687 N N . ARG A 1 87 ? -12.605 -8.249 8.051 1.00 69.50 87 ARG A N 1
ATOM 688 C CA . ARG A 1 87 ? -13.368 -7.786 9.218 1.00 69.50 87 ARG A CA 1
ATOM 689 C C . ARG A 1 87 ? -13.006 -8.601 10.447 1.00 69.50 87 ARG A C 1
ATOM 691 O O . ARG A 1 87 ? -12.733 -9.807 10.260 1.00 69.50 87 ARG A O 1
#

pLDDT: mean 86.63, std 16.71, range [32.12, 97.69]

Foldseek 3Di:
DFAADDDPDDAADDQLQWGWGDDPQFIFIAGPVRHTLGPRDFNDWDHADPPFAIKTFHPWDWDDDPPDIDTDDGDIFHAHSSRHTDD

Sequence (87 aa):
MRHVATMDNDASAFHYGLVRVNQDRKWGLADEEGRLVVPPSYDGILDYQPGLGWRACTGCRSKTGGDYSWFEGGDWITLDRRGRKIR

Mean predicted aligned error: 5.61 Å

Secondary structure (DSSP, 8-state):
-------TTSPPPPBTTEEEEEETTEEEEEETTS-EEEEEEESEEPPPBTTTBEEEEES-EEEEETTEEEEESSEEEEE-TTSPBP-

Radius of gyration: 12.46 Å; Cα contacts (8 Å, |Δi|>4): 174; chains: 1; bounding box: 33×26×32 Å

InterPro domains:
  IPR032774 WG containing repeat [PF14903] (27-49)

Solvent-accessible surface area (backbone atoms only — not comparable to full-atom values): 5188 Å² total; per-residue (Å²): 135,86,65,65,47,77,66,88,95,58,74,68,68,70,51,81,59,30,26,68,27,37,51,97,81,15,26,24,29,21,38,86,87,68,47,72,70,30,70,58,73,19,58,39,64,51,74,75,38,90,98,70,25,29,44,37,25,40,75,38,43,84,46,73,59,90,96,44,73,49,76,46,78,48,53,76,49,41,18,39,77,81,58,44,75,66,129

Organism: NCBI:txid1163407